Protein AF-A0A6L6YDG7-F1 (afdb_monomer)

Structure (mmCIF, N/CA/C/O backbone):
data_AF-A0A6L6YDG7-F1
#
_entry.id   AF-A0A6L6YDG7-F1
#
loop_
_atom_site.group_PDB
_atom_site.id
_atom_site.type_symbol
_atom_site.label_atom_id
_atom_site.label_alt_id
_atom_site.label_comp_id
_atom_site.label_asym_id
_atom_site.label_entity_id
_atom_site.label_seq_id
_atom_site.pdbx_PDB_ins_code
_atom_site.Cartn_x
_atom_site.Cartn_y
_atom_site.Cartn_z
_atom_site.occupancy
_atom_site.B_iso_or_equiv
_atom_site.auth_seq_id
_atom_site.auth_comp_id
_atom_site.auth_asym_id
_atom_site.auth_atom_id
_atom_site.pdbx_PDB_model_num
ATOM 1 N N . MET A 1 1 ? 20.464 -9.414 -18.010 1.00 62.91 1 MET A N 1
ATOM 2 C CA . MET A 1 1 ? 19.261 -8.573 -17.986 1.00 62.91 1 MET A CA 1
ATOM 3 C C . MET A 1 1 ? 18.661 -8.505 -19.364 1.00 62.91 1 MET A C 1
ATOM 5 O O . MET A 1 1 ? 19.264 -7.925 -20.265 1.00 62.91 1 MET A O 1
ATOM 9 N N . ASN A 1 2 ? 17.495 -9.130 -19.510 1.00 67.50 2 ASN A N 1
ATOM 10 C CA . ASN A 1 2 ? 16.755 -9.223 -20.774 1.00 67.50 2 ASN A CA 1
ATOM 11 C C . ASN A 1 2 ? 16.193 -7.868 -21.248 1.00 67.50 2 ASN A C 1
ATOM 13 O O . ASN A 1 2 ? 15.743 -7.749 -22.383 1.00 67.50 2 ASN A O 1
ATOM 17 N N . TYR A 1 3 ? 16.281 -6.832 -20.409 1.00 71.31 3 TYR A N 1
ATOM 18 C CA . TYR A 1 3 ? 15.678 -5.514 -20.626 1.00 71.31 3 TYR A CA 1
ATOM 19 C C . TYR A 1 3 ? 16.703 -4.367 -20.676 1.00 71.31 3 TYR A C 1
ATOM 21 O O . TYR A 1 3 ? 16.483 -3.290 -20.113 1.00 71.31 3 TYR A O 1
ATOM 29 N N . GLY A 1 4 ? 17.856 -4.583 -21.316 1.00 74.12 4 GLY A N 1
ATOM 30 C CA . GLY A 1 4 ? 18.823 -3.503 -21.559 1.00 74.12 4 GLY A CA 1
ATOM 31 C C . GLY A 1 4 ? 18.194 -2.350 -22.357 1.00 74.12 4 GLY A C 1
ATOM 32 O O . GLY A 1 4 ? 17.515 -2.602 -23.349 1.00 74.12 4 GLY A O 1
ATOM 33 N N . GLY A 1 5 ? 18.390 -1.097 -21.923 1.00 84.25 5 GLY A N 1
ATOM 34 C CA . GLY A 1 5 ? 17.785 0.091 -22.551 1.00 84.25 5 GLY A CA 1
ATOM 35 C C . GLY A 1 5 ? 16.414 0.497 -21.991 1.00 84.25 5 GLY A C 1
ATOM 36 O O . GLY A 1 5 ? 15.831 1.482 -22.444 1.00 84.25 5 GLY A O 1
ATOM 37 N N . HIS A 1 6 ? 15.895 -0.234 -20.999 1.00 87.81 6 HIS A N 1
ATOM 38 C CA . HIS A 1 6 ? 14.635 0.063 -20.309 1.00 87.81 6 HIS A CA 1
ATOM 39 C C . HIS A 1 6 ? 14.84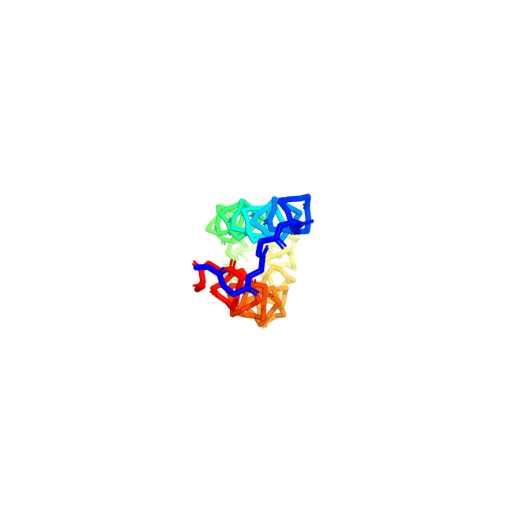6 0.502 -18.849 1.00 87.81 6 HIS A C 1
ATOM 41 O O . HIS A 1 6 ? 14.008 0.252 -17.987 1.00 87.81 6 HIS A O 1
ATOM 47 N N . GLU A 1 7 ? 15.959 1.167 -18.533 1.00 90.06 7 GLU A N 1
ATOM 48 C CA . GLU A 1 7 ? 16.315 1.580 -17.164 1.00 90.06 7 GLU A CA 1
ATOM 49 C C . GLU A 1 7 ? 15.229 2.437 -16.498 1.00 90.06 7 GLU A C 1
ATOM 51 O O . GLU A 1 7 ? 14.978 2.287 -15.303 1.00 90.06 7 GLU A O 1
ATOM 56 N N . ALA A 1 8 ? 14.580 3.317 -17.267 1.00 92.06 8 ALA A N 1
ATOM 57 C CA . ALA A 1 8 ? 13.482 4.148 -16.778 1.00 92.06 8 ALA A CA 1
ATOM 58 C C . ALA A 1 8 ? 12.273 3.295 -16.368 1.00 92.06 8 ALA A C 1
ATOM 60 O O . ALA A 1 8 ? 11.797 3.423 -15.248 1.00 92.06 8 ALA A O 1
ATOM 61 N N . LEU A 1 9 ? 11.861 2.353 -17.224 1.00 90.31 9 LEU A N 1
ATOM 62 C CA . LEU A 1 9 ? 10.763 1.431 -16.929 1.00 90.31 9 LEU A CA 1
ATOM 63 C C . LEU A 1 9 ? 11.049 0.624 -15.659 1.00 90.31 9 LEU A C 1
ATOM 65 O O . LEU A 1 9 ? 10.204 0.558 -14.774 1.00 90.31 9 LEU A O 1
ATOM 69 N N . ARG A 1 10 ? 12.260 0.067 -15.529 1.00 90.56 10 ARG A N 1
ATOM 70 C CA . ARG A 1 10 ? 12.657 -0.701 -14.337 1.00 90.56 10 ARG A CA 1
ATOM 71 C C . ARG A 1 10 ? 12.605 0.148 -13.070 1.00 90.56 10 ARG A C 1
ATOM 73 O O . ARG A 1 10 ? 12.110 -0.303 -12.044 1.00 90.56 10 ARG A O 1
ATOM 80 N N . ARG A 1 11 ? 13.073 1.398 -13.148 1.00 92.56 11 ARG A N 1
ATOM 81 C CA . ARG A 1 11 ? 12.989 2.347 -12.032 1.00 92.56 11 ARG A CA 1
ATOM 82 C C . ARG A 1 11 ? 11.541 2.655 -11.659 1.00 92.56 11 ARG A C 1
ATOM 84 O O . ARG A 1 11 ? 11.239 2.711 -10.471 1.00 92.56 11 ARG A O 1
ATOM 91 N N . ASP A 1 12 ? 10.671 2.851 -12.643 1.00 93.88 12 ASP A N 1
ATOM 92 C CA . ASP A 1 12 ? 9.263 3.160 -12.403 1.00 93.88 12 ASP A CA 1
ATOM 93 C C . ASP A 1 12 ? 8.539 1.977 -11.742 1.00 93.88 12 ASP A C 1
ATOM 95 O O . ASP A 1 12 ? 7.764 2.184 -10.808 1.00 93.88 12 ASP A O 1
ATOM 99 N N . MET A 1 13 ? 8.828 0.739 -12.163 1.00 93.44 13 MET A N 1
ATOM 100 C CA . MET A 1 13 ? 8.236 -0.467 -11.563 1.00 93.44 13 MET A CA 1
ATOM 101 C C . MET A 1 13 ? 8.711 -0.678 -10.123 1.00 93.44 13 MET A C 1
ATOM 103 O O . MET A 1 13 ? 7.879 -0.823 -9.225 1.00 93.44 13 MET A O 1
ATOM 107 N N . ALA A 1 14 ? 10.018 -0.564 -9.876 1.00 93.19 14 ALA A N 1
ATOM 108 C CA . ALA A 1 14 ? 10.573 -0.616 -8.524 1.00 93.19 14 ALA A CA 1
ATOM 109 C C . ALA A 1 14 ? 10.002 0.502 -7.633 1.00 93.19 14 ALA A C 1
ATOM 111 O O . ALA A 1 14 ? 9.669 0.288 -6.466 1.00 93.19 14 ALA A O 1
ATOM 112 N N . GLY A 1 15 ? 9.843 1.711 -8.180 1.00 95.38 15 GLY A N 1
ATOM 113 C CA . GLY A 1 15 ? 9.232 2.842 -7.484 1.00 95.38 15 GLY A CA 1
ATOM 114 C C . GLY A 1 15 ? 7.777 2.577 -7.095 1.00 95.38 15 GLY A C 1
ATOM 115 O O . GLY A 1 15 ? 7.379 2.860 -5.965 1.00 95.38 15 GLY A O 1
ATOM 116 N N . LEU A 1 16 ? 6.986 1.992 -7.997 1.00 95.31 16 LEU A N 1
ATOM 117 C CA . LEU A 1 16 ? 5.604 1.609 -7.715 1.00 95.31 16 LEU A CA 1
ATOM 118 C C . LEU A 1 16 ? 5.518 0.553 -6.603 1.00 95.31 16 LEU A C 1
ATOM 120 O O . LEU A 1 16 ? 4.725 0.723 -5.674 1.00 95.31 16 LEU A O 1
ATOM 124 N N . ALA A 1 17 ? 6.337 -0.501 -6.670 1.00 93.94 17 ALA A N 1
ATOM 125 C CA . ALA A 1 17 ? 6.373 -1.556 -5.657 1.00 93.94 17 ALA A CA 1
ATOM 126 C C . ALA A 1 17 ? 6.746 -1.001 -4.269 1.00 93.94 17 ALA A C 1
ATOM 128 O O . ALA A 1 17 ? 6.068 -1.294 -3.280 1.00 93.94 17 ALA A O 1
ATOM 129 N N . ASN A 1 18 ? 7.749 -0.119 -4.205 1.00 94.81 18 ASN A N 1
ATOM 130 C CA . ASN A 1 18 ? 8.152 0.552 -2.967 1.00 94.81 18 ASN A CA 1
ATOM 131 C C . ASN A 1 18 ? 7.031 1.428 -2.389 1.00 94.81 18 ASN A C 1
ATOM 133 O O . ASN A 1 18 ? 6.698 1.299 -1.213 1.00 94.81 18 ASN A O 1
ATOM 137 N N . ASN A 1 19 ? 6.373 2.247 -3.215 1.00 95.88 19 ASN A N 1
ATOM 138 C CA . ASN A 1 19 ? 5.261 3.090 -2.762 1.00 95.88 19 ASN A CA 1
ATOM 139 C C . ASN A 1 19 ? 4.092 2.262 -2.199 1.00 95.88 19 ASN A C 1
ATOM 141 O O . ASN A 1 19 ? 3.458 2.653 -1.217 1.00 95.88 19 ASN A O 1
ATOM 145 N N . LEU A 1 20 ? 3.791 1.108 -2.803 1.00 95.31 20 LEU A N 1
ATOM 146 C CA . LEU A 1 20 ? 2.766 0.198 -2.289 1.00 95.31 20 LEU A CA 1
ATOM 147 C C . LEU A 1 20 ? 3.199 -0.475 -0.977 1.00 95.31 20 LEU A C 1
ATOM 149 O O . LEU A 1 20 ? 2.357 -0.675 -0.098 1.00 95.31 20 LEU A O 1
ATOM 153 N N . CYS A 1 21 ? 4.490 -0.772 -0.807 1.00 94.31 21 CYS A N 1
ATOM 154 C CA . CYS A 1 21 ? 5.054 -1.262 0.453 1.00 94.31 21 CYS A CA 1
ATOM 155 C C . CYS A 1 21 ? 4.898 -0.232 1.588 1.00 94.31 21 CYS A C 1
ATOM 157 O O . CYS A 1 21 ? 4.407 -0.555 2.676 1.00 94.31 21 CYS A O 1
ATOM 159 N N . ASP A 1 22 ? 5.223 1.033 1.316 1.00 95.56 22 ASP A N 1
ATOM 160 C CA . ASP A 1 22 ? 5.059 2.137 2.269 1.00 95.56 22 ASP A CA 1
ATOM 161 C C . ASP A 1 22 ? 3.585 2.353 2.636 1.00 95.56 22 ASP A C 1
ATOM 163 O O . ASP A 1 22 ? 3.232 2.565 3.805 1.00 95.56 22 ASP A O 1
ATOM 167 N N . LEU A 1 23 ? 2.691 2.231 1.649 1.00 94.50 23 LEU A N 1
ATOM 168 C CA . LEU A 1 23 ? 1.253 2.314 1.872 1.00 94.50 23 LEU A CA 1
ATOM 169 C C . LEU A 1 23 ? 0.750 1.158 2.749 1.00 94.50 23 LEU A C 1
ATOM 171 O O . LEU A 1 23 ? -0.039 1.400 3.666 1.00 94.50 23 LEU A O 1
ATOM 175 N N . LYS A 1 24 ? 1.231 -0.077 2.532 1.00 94.12 24 LYS A N 1
ATOM 176 C CA . LYS A 1 24 ? 0.936 -1.232 3.402 1.00 94.12 24 LYS A CA 1
ATOM 177 C C . LYS A 1 24 ? 1.401 -0.987 4.833 1.00 94.12 24 LYS A C 1
ATOM 179 O O . LYS A 1 24 ? 0.638 -1.232 5.767 1.00 94.12 24 LYS A O 1
ATOM 184 N N . THR A 1 25 ? 2.602 -0.443 5.009 1.00 94.75 25 THR A N 1
ATOM 185 C CA . THR A 1 25 ? 3.152 -0.102 6.329 1.00 94.75 25 THR A CA 1
ATOM 186 C C . THR A 1 25 ? 2.285 0.930 7.043 1.00 94.75 25 THR A C 1
ATOM 188 O O . THR A 1 25 ? 1.834 0.693 8.165 1.00 94.75 25 THR A O 1
ATOM 191 N N . THR A 1 26 ? 1.966 2.038 6.369 1.00 94.38 26 THR A N 1
ATOM 192 C CA . THR A 1 26 ? 1.086 3.090 6.907 1.00 94.38 26 THR A CA 1
ATOM 193 C C . THR A 1 26 ? -0.264 2.517 7.322 1.00 94.38 26 THR A C 1
ATOM 195 O O . THR A 1 26 ? -0.786 2.795 8.402 1.00 94.38 26 THR A O 1
ATOM 198 N N . ARG A 1 27 ? -0.831 1.671 6.467 1.00 92.62 27 ARG A N 1
ATOM 199 C CA . ARG A 1 27 ? -2.120 1.040 6.696 1.00 92.62 27 ARG A CA 1
ATOM 200 C C . ARG A 1 27 ? -2.089 0.060 7.873 1.00 92.62 27 ARG A C 1
ATOM 202 O O . ARG A 1 27 ? -3.046 0.052 8.637 1.00 92.62 27 ARG A O 1
ATOM 209 N N . ASN A 1 28 ? -1.014 -0.705 8.066 1.00 91.50 28 ASN A N 1
ATOM 210 C CA . ASN A 1 28 ? -0.861 -1.598 9.222 1.00 91.50 28 ASN A CA 1
ATOM 211 C C . ASN A 1 28 ? -0.827 -0.822 10.542 1.00 91.50 28 ASN A C 1
ATOM 213 O O . ASN A 1 28 ? -1.547 -1.180 11.470 1.00 91.50 28 ASN A O 1
ATOM 217 N N . VAL A 1 29 ? -0.090 0.293 10.590 1.00 93.94 29 VAL A N 1
ATOM 218 C CA . VAL A 1 29 ? -0.068 1.189 11.759 1.00 93.94 29 VAL A CA 1
ATOM 219 C C . VAL A 1 29 ? -1.466 1.738 12.063 1.00 93.94 29 VAL A C 1
ATOM 221 O O . VAL A 1 29 ? -1.894 1.775 13.217 1.00 93.94 29 VAL A O 1
ATOM 224 N N . LEU A 1 30 ? -2.210 2.156 11.035 1.00 93.31 30 LEU A N 1
ATOM 225 C CA . LEU A 1 30 ? -3.579 2.646 11.212 1.00 93.31 30 LEU A CA 1
ATOM 226 C C . LEU A 1 30 ? -4.536 1.548 11.675 1.00 93.31 30 LEU A C 1
ATOM 228 O O . LEU A 1 30 ? -5.437 1.825 12.463 1.00 93.31 30 LEU A O 1
ATOM 232 N N . GLU A 1 31 ? -4.364 0.322 11.193 1.00 88.56 31 GLU A N 1
ATOM 233 C CA . GLU A 1 31 ? -5.239 -0.784 11.559 1.00 88.56 31 GLU A CA 1
ATOM 234 C C . GLU A 1 31 ? -5.011 -1.272 12.992 1.00 88.56 31 GLU A C 1
ATOM 236 O O . GLU A 1 31 ? -5.969 -1.614 13.686 1.00 88.56 31 GLU A O 1
ATOM 241 N N . GLU A 1 32 ? -3.759 -1.242 13.451 1.00 88.06 32 GLU A N 1
ATOM 242 C CA . GLU A 1 32 ? -3.400 -1.480 14.848 1.00 88.06 32 GLU A CA 1
ATOM 243 C C . GLU A 1 32 ? -3.993 -0.393 15.756 1.00 88.06 32 GLU A C 1
ATOM 245 O O . GLU A 1 32 ? -4.589 -0.693 16.791 1.00 88.06 32 GLU A O 1
ATOM 250 N N . LYS A 1 33 ? -3.912 0.874 15.327 1.00 89.38 33 LYS A N 1
ATOM 251 C CA . LYS A 1 33 ? -4.442 2.024 16.072 1.00 89.38 33 LYS A CA 1
ATOM 252 C C . LYS A 1 33 ? -5.972 2.053 16.140 1.00 89.38 33 LYS A C 1
ATOM 254 O O . LYS A 1 33 ? -6.533 2.383 17.180 1.00 89.38 33 LYS A O 1
ATOM 259 N N . TYR A 1 34 ? -6.650 1.738 15.040 1.00 89.12 34 TYR A N 1
ATOM 260 C CA . TYR A 1 34 ? -8.108 1.809 14.903 1.00 89.12 34 TYR A CA 1
ATOM 261 C C . TYR A 1 34 ? -8.693 0.420 14.672 1.00 89.12 34 TYR A C 1
ATOM 263 O O . TYR A 1 34 ? -9.357 0.160 13.669 1.00 89.12 34 TYR A O 1
ATOM 271 N N . HIS A 1 35 ? -8.424 -0.501 15.595 1.00 78.81 35 HIS A N 1
ATOM 272 C CA . HIS A 1 35 ? -8.843 -1.889 15.452 1.00 78.81 35 HIS A CA 1
ATOM 273 C C . HIS A 1 35 ? -10.373 -2.017 15.317 1.00 78.81 35 HIS A C 1
ATOM 275 O O . HIS A 1 35 ? -11.140 -1.331 15.987 1.00 78.81 35 HIS A O 1
ATOM 281 N N . TYR A 1 36 ? -10.863 -2.969 14.517 1.00 74.44 36 TYR A N 1
ATOM 282 C CA . TYR A 1 36 ? -12.308 -3.160 14.270 1.00 74.44 36 TYR A CA 1
ATOM 283 C C . TYR A 1 36 ? -13.138 -3.543 15.515 1.00 74.44 36 TYR A C 1
ATOM 285 O O . TYR A 1 36 ? -14.357 -3.683 15.429 1.00 74.44 36 TYR A O 1
ATOM 293 N N . ARG A 1 37 ? -12.490 -3.767 16.663 1.00 78.12 37 ARG A N 1
ATOM 294 C CA . ARG A 1 37 ? -13.135 -4.023 17.961 1.00 78.12 37 ARG A CA 1
ATOM 295 C C . ARG A 1 37 ? -13.132 -2.803 18.881 1.00 78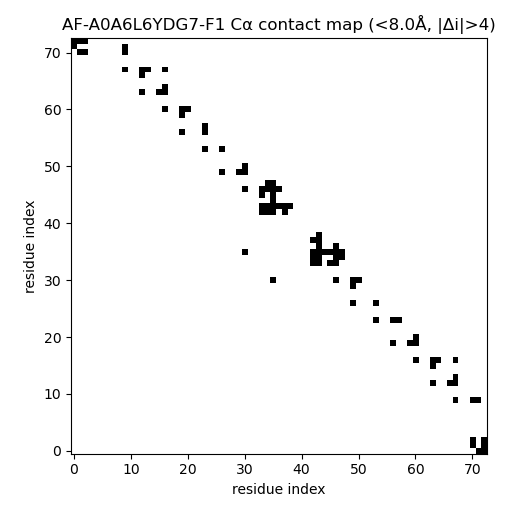.12 37 ARG A C 1
ATOM 297 O O . ARG A 1 37 ? -13.380 -2.963 20.066 1.00 78.12 37 ARG A O 1
ATOM 304 N N . HIS A 1 38 ? -12.822 -1.619 18.359 1.00 83.62 38 HIS A N 1
ATOM 305 C CA . HIS A 1 38 ? -12.888 -0.392 19.139 1.00 83.62 38 HIS A CA 1
ATOM 306 C C . HIS A 1 38 ? -14.317 -0.148 19.649 1.00 83.62 38 HIS A C 1
ATOM 308 O O . HIS A 1 38 ? -15.286 -0.377 18.917 1.00 83.62 38 HIS A O 1
ATOM 314 N N . ASP A 1 39 ? -14.439 0.340 20.884 1.00 83.44 39 ASP A N 1
ATOM 315 C CA . ASP A 1 39 ? -15.738 0.621 21.515 1.00 83.44 39 ASP A CA 1
ATOM 316 C C . ASP A 1 39 ? -16.436 1.830 20.874 1.00 83.44 39 ASP A C 1
ATOM 318 O O . ASP A 1 39 ? -17.664 1.900 20.793 1.00 83.44 39 ASP A O 1
ATOM 322 N N . GLY A 1 40 ? -15.640 2.772 20.363 1.00 89.19 40 GLY A N 1
ATOM 323 C CA . GLY A 1 40 ? -16.116 3.931 19.622 1.00 89.19 40 GLY A CA 1
ATOM 324 C C . GLY A 1 40 ? -16.598 3.567 18.215 1.00 8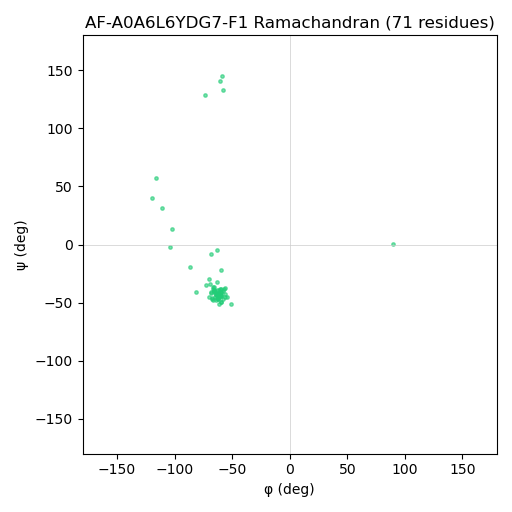9.19 40 GLY A C 1
ATOM 325 O O . GLY A 1 40 ? -15.900 2.918 17.431 1.00 89.19 40 GLY A O 1
ATOM 326 N N . LEU A 1 41 ? -17.814 4.011 17.877 1.00 89.75 41 LEU A N 1
ATOM 327 C CA . LEU A 1 41 ? -18.397 3.835 16.546 1.00 89.75 41 LEU A CA 1
ATOM 328 C C . LEU A 1 41 ? -17.506 4.369 15.400 1.00 89.75 41 LEU A C 1
ATOM 330 O O . LEU A 1 41 ? -17.380 3.641 14.408 1.00 89.75 41 LEU A O 1
ATOM 334 N N . PRO A 1 42 ? -16.898 5.576 15.478 1.00 91.19 42 PRO A N 1
ATOM 335 C CA . PRO A 1 42 ? -16.087 6.085 14.374 1.00 91.19 42 PRO A CA 1
ATOM 336 C C . PRO A 1 42 ? -14.793 5.284 14.182 1.00 91.19 42 PRO A C 1
ATOM 338 O O . PRO A 1 42 ? -14.458 4.940 13.048 1.00 91.19 42 PRO A O 1
ATOM 341 N N . GLU A 1 43 ? -14.106 4.900 15.258 1.00 91.94 43 GLU A N 1
ATOM 342 C CA . GLU A 1 43 ? -12.890 4.083 15.186 1.00 91.94 43 GLU A CA 1
ATOM 343 C C . GLU A 1 43 ? -13.196 2.682 14.654 1.00 91.94 4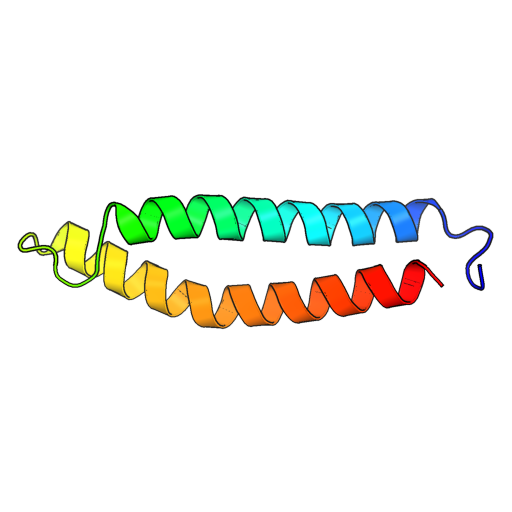3 GLU A C 1
ATOM 345 O O . GLU A 1 43 ? -12.466 2.158 13.814 1.00 91.94 43 GLU A O 1
ATOM 350 N N . ARG A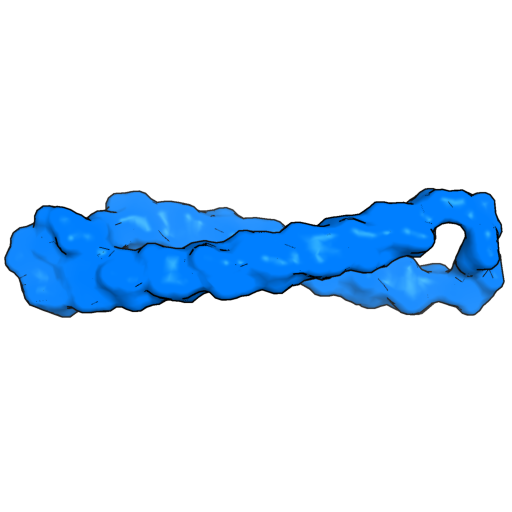 1 44 ? -14.324 2.091 15.063 1.00 91.06 44 ARG A N 1
ATOM 351 C CA . ARG A 1 44 ? -14.769 0.799 14.539 1.00 91.06 44 ARG A CA 1
ATOM 352 C C . ARG A 1 44 ? -15.057 0.853 13.040 1.00 91.06 44 ARG A C 1
ATOM 354 O O . ARG A 1 44 ? -14.690 -0.070 12.310 1.00 91.06 44 ARG A O 1
ATOM 361 N N . LEU A 1 45 ? -15.714 1.915 12.569 1.00 92.69 45 LEU A N 1
ATOM 362 C CA . LEU A 1 45 ? -15.971 2.124 11.143 1.00 92.69 45 LEU A CA 1
ATOM 363 C C . LEU A 1 45 ? -14.662 2.280 10.357 1.00 92.69 45 LEU A C 1
ATOM 365 O O . LEU A 1 45 ? -14.521 1.676 9.288 1.00 92.69 45 LEU A O 1
ATOM 369 N N . ALA A 1 46 ? -13.703 3.036 10.898 1.00 92.44 46 ALA A N 1
ATOM 370 C CA . ALA A 1 46 ? -12.372 3.173 10.318 1.00 92.44 46 ALA A CA 1
ATOM 371 C C . ALA A 1 46 ? -11.669 1.809 10.226 1.00 92.44 46 ALA A C 1
ATOM 373 O O . ALA A 1 46 ? -11.256 1.420 9.136 1.00 92.44 46 ALA A O 1
ATOM 374 N N . GLY A 1 47 ? -11.643 1.026 11.309 1.00 91.94 47 GLY A N 1
ATOM 375 C CA . GLY A 1 47 ? -11.045 -0.311 11.336 1.00 91.94 47 GLY A CA 1
ATOM 376 C C . GLY A 1 47 ? -11.667 -1.293 10.347 1.00 91.94 47 GLY A C 1
ATOM 377 O O . GLY A 1 47 ? -10.960 -1.986 9.618 1.00 91.94 47 GLY A O 1
ATOM 378 N N . MET A 1 48 ? -13.001 -1.325 10.250 1.00 91.88 48 MET A N 1
ATOM 379 C CA . MET A 1 48 ? -13.683 -2.151 9.244 1.00 91.88 48 MET A CA 1
ATOM 380 C C . MET A 1 48 ? -13.320 -1.737 7.812 1.00 91.88 48 MET A C 1
ATOM 382 O O . MET A 1 48 ? -13.156 -2.597 6.944 1.00 91.88 48 MET A O 1
ATOM 386 N N . SER A 1 49 ? -13.192 -0.433 7.561 1.00 92.94 49 SER A N 1
ATOM 387 C CA . SER A 1 49 ? -12.838 0.100 6.243 1.00 92.94 49 SER A CA 1
ATOM 388 C C . SER A 1 49 ? -11.382 -0.208 5.889 1.00 92.94 49 SER A C 1
ATOM 390 O O . SER A 1 49 ? -11.119 -0.722 4.803 1.00 92.94 49 SER A O 1
ATOM 392 N N . LEU A 1 50 ? -10.451 -0.000 6.825 1.00 93.31 50 LEU A N 1
ATOM 393 C CA . LEU A 1 50 ? -9.036 -0.351 6.675 1.00 93.31 50 LEU A CA 1
ATOM 394 C C . LEU A 1 50 ? -8.855 -1.843 6.381 1.00 93.31 50 LEU A C 1
ATOM 396 O O . LEU A 1 50 ? -8.069 -2.206 5.502 1.00 93.31 50 LEU A O 1
ATOM 400 N N . ARG A 1 51 ? -9.627 -2.718 7.038 1.00 90.25 51 ARG A N 1
ATOM 401 C CA . ARG A 1 51 ? -9.595 -4.165 6.784 1.00 90.25 51 ARG A CA 1
ATOM 402 C C . ARG A 1 51 ? -10.018 -4.528 5.367 1.00 90.25 51 ARG A C 1
ATOM 404 O O . ARG A 1 51 ? -9.379 -5.356 4.724 1.00 90.25 51 ARG A O 1
ATOM 411 N N . ARG A 1 52 ? -11.075 -3.892 4.854 1.00 92.00 52 ARG A N 1
ATOM 412 C CA . ARG A 1 52 ? -11.519 -4.079 3.461 1.00 92.00 52 ARG A CA 1
ATOM 413 C C . ARG A 1 52 ? -10.470 -3.589 2.468 1.00 92.00 52 ARG A C 1
ATOM 415 O O . ARG A 1 52 ? -10.196 -4.286 1.496 1.00 92.00 52 ARG A O 1
ATOM 422 N N . ILE A 1 53 ? -9.865 -2.432 2.743 1.00 92.75 53 ILE A N 1
ATOM 423 C CA . ILE A 1 53 ? -8.774 -1.884 1.932 1.00 92.75 53 ILE A CA 1
ATOM 424 C C . ILE A 1 53 ? -7.582 -2.851 1.905 1.00 92.75 53 ILE A C 1
ATOM 426 O O . ILE A 1 53 ? -7.020 -3.033 0.831 1.00 92.75 53 ILE A O 1
ATOM 430 N N . SER A 1 54 ? -7.250 -3.536 3.014 1.00 90.25 54 SER A N 1
ATOM 431 C CA . SER A 1 54 ? -6.144 -4.521 3.052 1.00 90.25 54 SER A CA 1
ATOM 432 C C . SER A 1 54 ? -6.235 -5.533 1.935 1.00 90.25 54 SER A C 1
ATOM 434 O O . SER A 1 54 ? -5.289 -5.721 1.192 1.00 90.25 54 SER A O 1
ATOM 436 N N . VAL A 1 55 ? -7.404 -6.160 1.796 1.00 90.62 55 VAL A N 1
ATOM 437 C CA . VAL A 1 55 ? -7.576 -7.303 0.898 1.00 90.62 55 VAL A CA 1
ATOM 438 C C . VAL A 1 55 ? -7.336 -6.894 -0.554 1.00 90.62 55 VAL A C 1
ATOM 440 O O . VAL A 1 55 ? -6.874 -7.698 -1.359 1.00 90.62 55 VAL A O 1
ATOM 443 N N . LEU A 1 56 ? -7.661 -5.648 -0.899 1.00 93.94 56 LEU A N 1
ATOM 444 C CA . LEU A 1 56 ? -7.422 -5.093 -2.228 1.00 93.94 56 LEU A CA 1
ATOM 445 C C . LEU A 1 56 ? -5.978 -4.610 -2.387 1.00 93.94 56 LEU A C 1
ATOM 447 O O . LEU A 1 56 ? -5.375 -4.851 -3.430 1.00 93.94 56 LEU A O 1
ATOM 451 N N . LEU A 1 57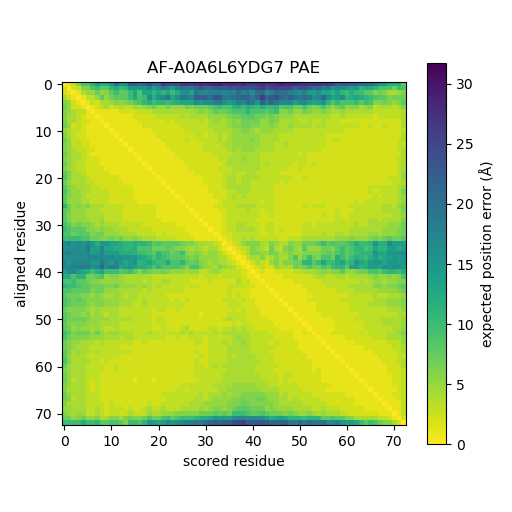 ? -5.423 -3.966 -1.359 1.00 93.81 57 LEU A N 1
ATOM 452 C CA . LEU A 1 57 ? -4.055 -3.457 -1.363 1.00 93.81 57 LEU A CA 1
ATOM 453 C C . LEU A 1 57 ? -3.024 -4.588 -1.423 1.00 93.81 57 LEU A C 1
ATOM 455 O O . LEU A 1 57 ? -2.055 -4.472 -2.160 1.00 93.81 57 LEU A O 1
ATOM 459 N N . ASP A 1 58 ? -3.253 -5.688 -0.707 1.00 93.62 58 ASP A N 1
ATOM 460 C CA . ASP A 1 58 ? -2.390 -6.868 -0.735 1.00 93.62 58 ASP A CA 1
ATOM 461 C C . ASP A 1 58 ? -2.343 -7.471 -2.142 1.00 93.62 58 ASP A C 1
ATOM 463 O O . ASP A 1 58 ? -1.263 -7.676 -2.681 1.00 93.62 58 ASP A O 1
ATOM 467 N N . LYS A 1 59 ? -3.497 -7.613 -2.808 1.00 95.31 59 LYS A N 1
ATOM 468 C CA . LYS A 1 59 ? -3.548 -8.077 -4.205 1.00 95.31 59 LYS A CA 1
ATOM 469 C C . LYS A 1 59 ? -2.830 -7.135 -5.170 1.00 95.31 59 LYS A C 1
ATOM 471 O O . LYS A 1 59 ? -2.157 -7.594 -6.085 1.00 95.31 59 LYS A O 1
ATOM 476 N N . ALA A 1 60 ? -3.003 -5.824 -4.999 1.00 95.31 60 ALA A N 1
ATOM 477 C CA . ALA A 1 60 ? -2.322 -4.836 -5.832 1.00 95.31 60 ALA A CA 1
ATOM 478 C C . ALA A 1 60 ? -0.801 -4.878 -5.620 1.00 95.31 60 ALA A C 1
ATOM 480 O O . ALA A 1 60 ? -0.047 -4.789 -6.586 1.00 95.31 60 ALA A O 1
ATOM 481 N N . PHE A 1 61 ? -0.364 -5.053 -4.371 1.00 94.44 61 PHE A N 1
ATOM 482 C CA . PHE A 1 61 ? 1.040 -5.210 -4.014 1.00 94.44 61 PHE A CA 1
ATOM 483 C C . PHE A 1 61 ? 1.645 -6.472 -4.630 1.00 94.44 61 PHE A C 1
ATOM 485 O O . PHE A 1 61 ? 2.699 -6.375 -5.246 1.00 94.44 61 PHE A O 1
ATOM 492 N N . ASP A 1 62 ? 0.962 -7.617 -4.549 1.00 95.06 62 ASP A N 1
ATOM 493 C CA . ASP A 1 62 ? 1.447 -8.871 -5.138 1.00 95.06 62 ASP A CA 1
ATOM 494 C C . ASP A 1 62 ? 1.648 -8.740 -6.658 1.00 95.06 62 ASP A C 1
ATOM 496 O O . ASP A 1 62 ? 2.650 -9.198 -7.201 1.00 95.06 62 ASP A O 1
ATOM 500 N N . ILE A 1 63 ? 0.729 -8.058 -7.356 1.00 95.50 63 ILE A N 1
ATOM 501 C CA . ILE A 1 63 ? 0.856 -7.782 -8.797 1.00 95.50 63 ILE A CA 1
ATOM 502 C C . ILE A 1 63 ? 2.051 -6.869 -9.084 1.00 95.50 63 ILE A C 1
ATOM 504 O O . ILE A 1 63 ? 2.807 -7.130 -10.017 1.00 95.50 63 ILE A O 1
ATOM 508 N N . ALA A 1 64 ? 2.222 -5.802 -8.302 1.00 94.38 64 ALA A N 1
ATOM 509 C CA . ALA A 1 64 ? 3.334 -4.875 -8.480 1.00 94.38 64 ALA A CA 1
ATOM 510 C C . ALA A 1 64 ? 4.689 -5.533 -8.188 1.00 94.38 64 ALA A C 1
ATOM 51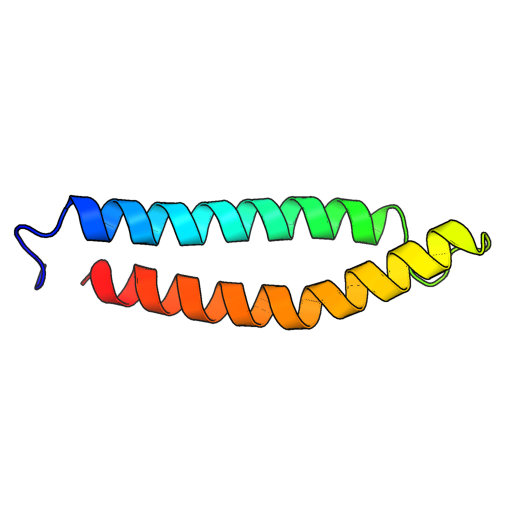2 O O . ALA A 1 64 ? 5.650 -5.258 -8.898 1.00 94.38 64 ALA A O 1
ATOM 513 N N . LEU A 1 65 ? 4.752 -6.425 -7.195 1.00 93.81 65 LEU A N 1
ATOM 514 C CA . LEU A 1 65 ? 5.955 -7.181 -6.864 1.00 9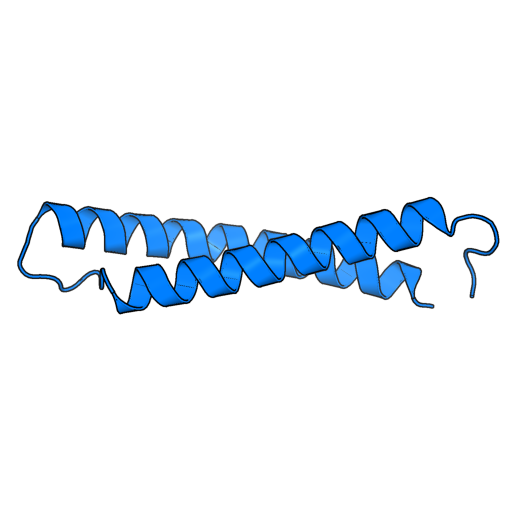3.81 65 LEU A CA 1
ATOM 515 C C . LEU A 1 65 ? 6.317 -8.164 -7.981 1.00 93.81 65 LEU A C 1
ATOM 517 O O . LEU A 1 65 ? 7.446 -8.140 -8.453 1.00 93.81 65 LEU A O 1
ATOM 521 N N . MET A 1 66 ? 5.350 -8.947 -8.476 1.00 94.31 66 MET A N 1
ATOM 522 C CA . MET A 1 6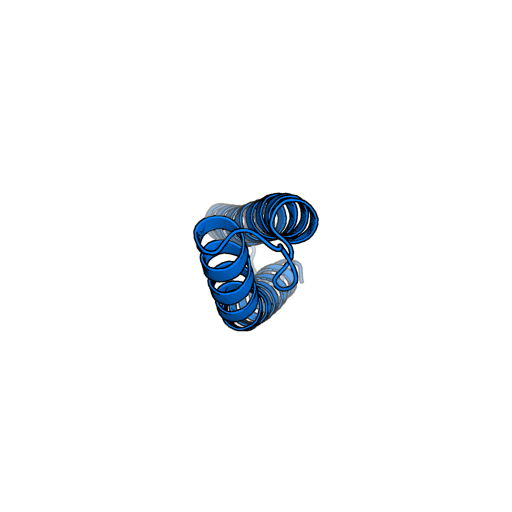6 ? 5.576 -9.830 -9.630 1.00 94.31 66 MET A CA 1
ATOM 523 C C . MET A 1 66 ? 6.057 -9.051 -10.860 1.00 94.31 66 MET A C 1
ATOM 525 O O . MET A 1 66 ? 6.896 -9.535 -11.621 1.00 94.31 66 MET A O 1
ATOM 529 N N . LEU A 1 67 ? 5.520 -7.846 -11.071 1.00 91.38 67 LEU A N 1
ATOM 530 C CA . LEU A 1 67 ? 5.931 -6.979 -12.168 1.00 91.38 67 LEU A CA 1
ATOM 531 C C . LEU A 1 67 ? 7.367 -6.477 -11.984 1.00 91.38 67 LEU A C 1
ATOM 533 O O . LEU A 1 67 ? 8.137 -6.544 -12.934 1.00 91.38 67 LEU A O 1
ATOM 537 N N . ASP A 1 68 ? 7.735 -6.009 -10.789 1.00 91.12 68 ASP A N 1
ATOM 538 C CA . ASP A 1 68 ? 9.104 -5.585 -10.471 1.00 91.12 68 ASP A CA 1
ATOM 539 C C . ASP A 1 68 ? 10.105 -6.736 -10.658 1.00 91.12 68 ASP A C 1
ATOM 541 O O . ASP A 1 68 ? 11.075 -6.589 -11.400 1.00 91.12 68 ASP A O 1
ATOM 545 N N . GLU A 1 69 ? 9.816 -7.913 -10.093 1.00 89.81 69 GLU A N 1
ATOM 546 C CA . GLU A 1 69 ? 10.634 -9.127 -10.235 1.00 89.81 69 GLU A CA 1
ATOM 547 C C . GLU A 1 69 ? 10.839 -9.511 -11.708 1.00 89.81 69 GLU A C 1
ATOM 549 O O . GLU A 1 69 ? 11.964 -9.778 -12.129 1.00 89.81 69 GLU A O 1
ATOM 554 N N . SER A 1 70 ? 9.781 -9.432 -12.525 1.00 89.44 70 SER A N 1
ATOM 555 C CA . SER A 1 70 ? 9.843 -9.732 -13.966 1.00 89.44 70 SER A CA 1
ATOM 556 C C . SER A 1 70 ? 10.826 -8.847 -14.736 1.00 89.44 70 SER A C 1
ATOM 558 O O . SER A 1 70 ? 11.247 -9.216 -15.832 1.00 89.44 70 SER A O 1
ATOM 560 N N . PHE A 1 71 ? 11.165 -7.674 -14.199 1.00 85.19 71 PHE A N 1
ATOM 561 C CA . PHE A 1 71 ? 12.088 -6.712 -14.794 1.00 85.19 71 PHE A CA 1
ATOM 562 C C . PHE A 1 71 ? 13.474 -6.687 -14.123 1.00 85.19 71 PHE A C 1
ATOM 564 O O . PHE A 1 71 ? 14.348 -5.936 -14.577 1.00 85.19 71 PHE A O 1
ATOM 571 N N . GLN A 1 72 ? 13.691 -7.481 -13.069 1.00 78.31 72 GLN A N 1
ATOM 572 C CA . GLN A 1 72 ? 14.998 -7.660 -12.426 1.00 78.31 72 GLN A CA 1
ATOM 573 C C . GLN A 1 72 ? 15.855 -8.763 -13.090 1.00 78.31 72 GLN A C 1
ATOM 575 O O . GLN A 1 72 ? 17.080 -8.721 -12.948 1.00 78.31 72 GLN A O 1
ATOM 580 N N . ASP A 1 73 ? 15.243 -9.673 -13.864 1.00 61.88 73 ASP A N 1
ATOM 581 C CA . ASP A 1 73 ? 15.898 -10.735 -14.668 1.00 61.88 73 ASP A CA 1
ATOM 582 C C . ASP A 1 73 ? 16.625 -10.232 -15.953 1.00 61.88 73 ASP A C 1
ATOM 584 O O . ASP A 1 73 ? 17.760 -10.687 -16.262 1.00 61.88 73 ASP A O 1
#

Nearest PDB structures (foldseek):
  5ofa-assembly1_B  TM=8.246E-01  e=7.989E-01  Homo sapiens
  7w1m-assembly1_D  TM=8.784E-01  e=4.010E+00  Homo sapiens

Secondary structure (DSSP, 8-state):
-TTTT-HHHHHHHHHHHHHHHHHHHHHHHHHHHT-TT-SSHHHHHHHHHHHHHHHHHHHHHHHHHHHHHHTT-

Radius of gyration: 16.49 Å; Cα contacts (8 Å, |Δi|>4): 51; chains: 1; bounding box: 38×17×44 Å

Solvent-accessible surface area (backbone atoms only — not comparable to full-atom values): 3925 Å² total; per-residue (Å²): 100,87,61,76,94,41,65,65,60,46,49,52,36,46,49,51,33,49,54,45,50,53,49,51,53,55,48,50,56,48,37,69,74,25,32,61,81,44,90,48,68,68,41,18,53,50,14,51,48,50,55,56,48,44,65,54,50,52,55,52,41,54,53,34,43,54,52,30,55,70,63,72,76

Sequence (73 aa):
MNYGGHEALRRDMAGLANNLCDLKTTRNVLEEKYHYRHDGLPERLAGMSLRRISVLLDKAFDIALMLDESFQD

Foldseek 3Di:
DVDPPCVVVLVVLVVVLVVLVVVLVVLVVLLVVLPCPDPDPVSVVSNVVSVVVVVVSVVVNVVSVVVSVVVVD

pLDDT: mean 89.56, std 7.47, range [61.88, 95.88]

Mean predicted aligned error: 4.6 Å